Protein AF-A0A0F8WIC4-F1 (afdb_monomer_lite)

Secondary structure (DSSP, 8-state):
---------------SEEEEEEEEEEEEEEEPPPEETTEE-TT--EEEEEEEEEEEEEETTTEEEEEEEEEEEEEEE-SS------EEEEEEEE--

pLDDT: mean 82.53, std 16.11, range [39.5, 97.62]

Sequence (96 aa):
TGESHSHHNHHHSPSLITAATIVFELNGEWRDKVDVDGTTQAHTGGNLVYLTAGVRVNFGRQWSATLSGGIPVVENLNGQQSDPNWRGGLVLSRSF

Organism: NCBI:txid412755

Radius of gyration: 25.0 Å; chains: 1; bounding box: 44×29×89 Å

Structure (mmCIF, N/CA/C/O backbone):
data_AF-A0A0F8WIC4-F1
#
_entry.id   AF-A0A0F8WIC4-F1
#
loop_
_atom_site.group_PDB
_atom_site.id
_atom_site.type_symbol
_atom_site.label_atom_id
_atom_site.label_alt_id
_atom_site.label_comp_id
_atom_site.label_asym_id
_atom_site.label_entity_id
_atom_site.label_seq_id
_atom_site.pdbx_PDB_ins_code
_atom_site.Cartn_x
_atom_site.Cartn_y
_atom_site.Cartn_z
_atom_site.occupancy
_atom_site.B_iso_or_equiv
_atom_site.auth_seq_id
_atom_site.auth_comp_id
_atom_site.auth_asym_id
_atom_site.auth_atom_id
_atom_site.pdbx_PDB_model_num
ATOM 1 N N . THR A 1 1 ? 23.515 8.795 -62.738 1.00 43.34 1 THR A N 1
ATOM 2 C CA . THR A 1 1 ? 23.378 9.195 -61.322 1.00 43.34 1 THR A CA 1
ATOM 3 C C . THR A 1 1 ? 22.703 8.052 -60.599 1.00 43.34 1 THR A C 1
ATOM 5 O O . THR A 1 1 ? 21.532 7.814 -60.837 1.00 43.34 1 THR A O 1
ATOM 8 N N . GLY A 1 2 ? 23.475 7.238 -59.874 1.00 39.50 2 GLY A N 1
ATOM 9 C CA . GLY A 1 2 ? 22.957 6.065 -59.163 1.00 39.50 2 GLY A CA 1
ATOM 10 C C . GLY A 1 2 ? 22.589 6.444 -57.736 1.00 39.50 2 GLY A C 1
ATOM 11 O O . GLY A 1 2 ? 23.452 6.896 -56.987 1.00 39.50 2 GLY A O 1
ATOM 12 N N . GLU A 1 3 ? 21.318 6.297 -57.382 1.00 45.81 3 GLU A N 1
ATOM 13 C CA . GLU A 1 3 ? 20.827 6.491 -56.022 1.00 45.81 3 GLU A CA 1
ATOM 14 C C . GLU A 1 3 ? 21.170 5.249 -55.191 1.00 45.81 3 GLU A C 1
ATOM 16 O O . GLU A 1 3 ? 20.705 4.141 -55.456 1.00 45.81 3 GLU A O 1
ATOM 21 N N . SER A 1 4 ? 22.052 5.428 -54.208 1.00 46.25 4 SER A N 1
ATOM 22 C CA . SER A 1 4 ? 22.369 4.406 -53.214 1.00 46.25 4 SER A CA 1
ATOM 23 C C . SER A 1 4 ? 21.304 4.453 -52.122 1.00 46.25 4 SER A C 1
ATOM 25 O O . SER A 1 4 ? 21.312 5.347 -51.276 1.00 46.25 4 SER A O 1
ATOM 27 N N . HIS A 1 5 ? 20.369 3.504 -52.146 1.00 52.62 5 HIS A N 1
ATOM 28 C CA . HIS A 1 5 ? 19.433 3.298 -51.046 1.00 52.62 5 HIS A CA 1
ATOM 29 C C . HIS A 1 5 ? 20.156 2.586 -49.899 1.00 52.62 5 HIS A C 1
ATOM 31 O O . HIS A 1 5 ? 20.337 1.369 -49.898 1.00 52.62 5 HIS A O 1
ATOM 37 N N . SER A 1 6 ? 20.581 3.356 -48.902 1.00 54.94 6 SER A N 1
ATOM 38 C CA . SER A 1 6 ? 21.075 2.826 -47.636 1.00 54.94 6 SER A CA 1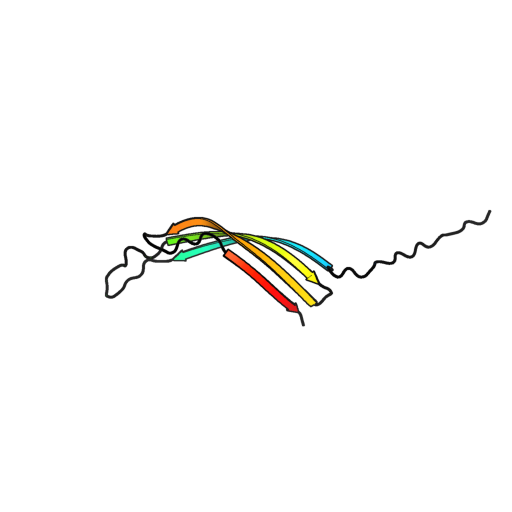
ATOM 39 C C . SER A 1 6 ? 19.910 2.251 -46.825 1.00 54.94 6 SER A C 1
ATOM 41 O O . SER A 1 6 ? 19.112 2.985 -46.249 1.00 54.94 6 SER A O 1
ATOM 43 N N . HIS A 1 7 ? 19.808 0.923 -46.775 1.00 49.41 7 HIS A N 1
ATOM 44 C CA . HIS A 1 7 ? 18.926 0.230 -45.840 1.00 49.41 7 HIS A CA 1
ATOM 45 C C . HIS A 1 7 ? 19.526 0.299 -44.431 1.00 49.41 7 HIS A C 1
ATOM 47 O O . HIS A 1 7 ? 20.529 -0.345 -44.125 1.00 49.41 7 HIS A O 1
ATOM 53 N N . HIS A 1 8 ? 18.908 1.094 -43.564 1.00 50.25 8 HIS A N 1
ATOM 54 C CA . HIS A 1 8 ? 19.273 1.182 -42.156 1.00 50.25 8 HIS A CA 1
ATOM 55 C C . HIS A 1 8 ? 18.677 -0.023 -41.414 1.00 50.25 8 HIS A C 1
ATOM 57 O O . HIS A 1 8 ? 17.484 -0.065 -41.121 1.00 50.25 8 HIS A O 1
ATOM 63 N N . ASN A 1 9 ? 19.503 -1.031 -41.127 1.00 49.34 9 ASN A N 1
ATOM 64 C CA . ASN A 1 9 ? 19.121 -2.128 -40.241 1.00 49.34 9 ASN A CA 1
ATOM 65 C C . ASN A 1 9 ? 19.058 -1.601 -38.801 1.00 49.34 9 ASN A C 1
ATOM 67 O O . ASN A 1 9 ? 20.087 -1.404 -38.153 1.00 49.34 9 ASN A O 1
ATOM 71 N N . HIS A 1 10 ? 17.849 -1.381 -38.288 1.00 48.81 10 HIS A N 1
ATOM 72 C CA . HIS A 1 10 ? 17.632 -1.053 -36.882 1.00 48.81 10 HIS A CA 1
ATOM 73 C C . HIS A 1 10 ? 17.824 -2.313 -36.025 1.00 48.81 10 HIS A C 1
ATOM 75 O O . HIS A 1 10 ? 16.894 -3.083 -35.797 1.00 48.81 10 HIS A O 1
ATOM 81 N N . HIS A 1 11 ? 19.050 -2.539 -35.549 1.00 47.34 11 HIS A N 1
ATOM 82 C CA . HIS A 1 11 ? 19.318 -3.500 -34.479 1.00 47.34 11 HIS A CA 1
ATOM 83 C C . HIS A 1 11 ? 18.742 -2.949 -33.168 1.00 47.34 11 HIS A C 1
ATOM 85 O O . HIS A 1 11 ? 19.377 -2.154 -32.478 1.00 47.34 11 HIS A O 1
ATOM 91 N N . HIS A 1 12 ? 17.525 -3.360 -32.815 1.00 57.50 12 HIS A N 1
ATOM 92 C CA . HIS A 1 12 ? 17.032 -3.197 -31.452 1.00 57.50 12 HIS A CA 1
ATOM 93 C C . HIS A 1 12 ? 17.730 -4.236 -30.569 1.00 57.50 12 HIS A C 1
ATOM 95 O O . HIS A 1 12 ? 17.412 -5.423 -30.630 1.00 57.50 12 HIS A O 1
ATOM 101 N N . SER A 1 13 ? 18.697 -3.803 -29.757 1.00 59.34 13 SER A N 1
ATOM 102 C CA . SER A 1 13 ? 19.238 -4.630 -28.674 1.00 59.34 13 SER A CA 1
ATOM 103 C C . SER A 1 13 ? 18.084 -5.125 -27.792 1.00 59.34 13 SER A C 1
ATOM 105 O O . SER A 1 13 ? 17.216 -4.316 -27.446 1.00 59.34 13 SER A O 1
ATOM 107 N N . PRO A 1 14 ? 18.034 -6.415 -27.411 1.00 60.91 14 PRO A N 1
ATOM 108 C CA . PRO A 1 14 ? 16.981 -6.909 -26.537 1.00 60.91 14 PRO A CA 1
ATOM 109 C C . PRO A 1 14 ? 17.113 -6.222 -25.176 1.00 60.91 14 PRO A C 1
ATOM 111 O O . PRO A 1 14 ? 18.025 -6.509 -24.402 1.00 60.91 14 PRO A O 1
ATOM 114 N N . SER A 1 15 ? 16.217 -5.275 -24.898 1.00 73.75 15 SER A N 1
ATOM 115 C CA . SER A 1 15 ? 16.133 -4.658 -23.580 1.00 73.75 15 SER A CA 1
ATOM 116 C C . SER A 1 15 ? 15.693 -5.715 -22.571 1.00 73.75 15 SER A C 1
ATOM 118 O O . SER A 1 15 ? 14.663 -6.367 -22.752 1.00 73.75 15 SER A O 1
ATOM 120 N N . LEU A 1 16 ? 16.468 -5.874 -21.496 1.00 81.31 16 LEU A N 1
ATOM 121 C CA . LEU A 1 16 ? 16.109 -6.739 -20.369 1.00 81.31 16 LEU A CA 1
ATOM 122 C C . LEU A 1 16 ? 14.802 -6.286 -19.706 1.00 81.31 16 LEU A C 1
ATOM 124 O O . LEU A 1 16 ? 14.057 -7.120 -19.197 1.00 81.31 16 LEU A O 1
ATOM 128 N N . ILE A 1 17 ? 14.515 -4.983 -19.754 1.00 87.88 17 ILE A N 1
ATOM 129 C CA . ILE A 1 17 ? 13.261 -4.385 -19.300 1.00 87.88 17 ILE A CA 1
ATOM 130 C C . ILE A 1 17 ? 12.362 -4.163 -20.513 1.00 87.88 17 ILE A C 1
ATOM 132 O O . ILE A 1 17 ? 12.689 -3.375 -21.401 1.00 87.88 17 ILE A O 1
ATOM 136 N N . THR A 1 18 ? 11.220 -4.838 -20.550 1.00 92.06 18 THR A N 1
ATOM 137 C CA . THR A 1 18 ? 10.250 -4.717 -21.645 1.00 92.06 18 THR A CA 1
ATOM 138 C C . THR A 1 18 ? 9.213 -3.630 -21.392 1.00 92.06 18 THR A C 1
ATOM 140 O O . THR A 1 18 ? 8.737 -3.019 -22.344 1.00 92.06 18 THR A O 1
ATOM 143 N N . ALA A 1 19 ? 8.881 -3.351 -20.129 1.00 93.44 19 ALA A N 1
ATOM 144 C CA . ALA A 1 19 ? 7.999 -2.248 -19.755 1.00 93.44 19 ALA A CA 1
ATOM 145 C C . ALA A 1 19 ? 8.217 -1.812 -18.301 1.00 93.44 19 ALA A C 1
ATOM 147 O O . ALA A 1 19 ? 8.644 -2.609 -17.463 1.00 93.44 19 ALA A O 1
ATOM 148 N N . ALA A 1 20 ? 7.856 -0.563 -18.009 1.00 95.12 20 ALA A N 1
ATOM 149 C CA . ALA A 1 20 ? 7.774 -0.025 -16.658 1.00 95.12 20 ALA A CA 1
ATOM 150 C C . ALA A 1 20 ? 6.431 0.693 -16.454 1.00 95.12 20 ALA A C 1
ATOM 152 O O . ALA A 1 20 ? 5.921 1.345 -17.365 1.00 95.12 20 ALA A O 1
ATOM 153 N N . THR A 1 21 ? 5.851 0.572 -15.263 1.00 96.94 21 THR A N 1
ATOM 154 C CA . THR A 1 21 ? 4.571 1.192 -14.900 1.00 96.94 21 THR A CA 1
ATOM 155 C C . THR A 1 21 ? 4.672 1.786 -13.505 1.00 96.94 21 THR A C 1
ATOM 157 O O . THR A 1 21 ? 5.120 1.109 -12.581 1.00 96.94 21 THR A O 1
ATOM 160 N N . ILE A 1 22 ? 4.241 3.036 -13.349 1.00 97.62 22 ILE A N 1
ATOM 161 C CA . ILE A 1 22 ? 4.054 3.657 -12.036 1.00 97.62 22 ILE A CA 1
ATOM 162 C C . ILE A 1 22 ? 2.639 3.327 -11.561 1.00 97.62 22 ILE A C 1
ATOM 164 O O . ILE A 1 22 ? 1.684 3.434 -12.330 1.00 97.62 22 ILE A O 1
ATOM 168 N N . VAL A 1 23 ? 2.513 2.911 -10.307 1.00 96.25 23 VAL A N 1
ATOM 169 C CA . VAL A 1 23 ? 1.258 2.491 -9.684 1.00 96.25 23 VAL A CA 1
ATOM 170 C C . VAL A 1 23 ? 0.997 3.372 -8.469 1.00 96.25 23 VAL A C 1
ATOM 172 O O . VAL A 1 23 ? 1.890 3.574 -7.649 1.00 96.25 23 VAL A O 1
ATOM 175 N N . PHE A 1 24 ? -0.231 3.871 -8.350 1.00 96.44 24 PHE A N 1
ATOM 176 C CA . PHE A 1 24 ? -0.732 4.541 -7.155 1.00 96.44 24 PHE A CA 1
ATOM 177 C C . PHE A 1 24 ? -2.004 3.838 -6.690 1.00 96.44 24 PHE A C 1
ATOM 179 O O . PHE A 1 24 ? -2.874 3.541 -7.507 1.00 96.44 24 PHE A O 1
ATOM 186 N N . GLU A 1 25 ? -2.117 3.578 -5.392 1.00 95.12 25 GLU A N 1
ATOM 187 C CA . GLU A 1 25 ? -3.233 2.838 -4.803 1.00 95.12 25 GLU A CA 1
ATOM 188 C C . GLU A 1 25 ? -3.705 3.505 -3.513 1.00 95.12 25 GLU A C 1
ATOM 190 O O . GLU A 1 25 ? -2.898 3.857 -2.651 1.00 95.12 25 GLU A O 1
ATOM 195 N N . LEU A 1 26 ? -5.022 3.618 -3.355 1.00 94.69 26 LEU A N 1
ATOM 196 C CA . LEU A 1 26 ? -5.671 3.986 -2.100 1.00 94.69 26 LEU A CA 1
ATOM 197 C C . LEU A 1 26 ? -6.373 2.752 -1.539 1.00 94.69 26 LEU A C 1
ATOM 199 O O . LEU A 1 26 ? -7.227 2.173 -2.204 1.00 94.69 26 LEU A O 1
ATOM 203 N N . ASN A 1 27 ? -6.004 2.344 -0.327 1.00 91.38 27 ASN A N 1
ATOM 204 C CA . ASN A 1 27 ? -6.577 1.173 0.337 1.00 91.38 27 ASN A CA 1
ATOM 205 C C . ASN A 1 27 ? -7.145 1.589 1.688 1.00 91.38 27 ASN A C 1
ATOM 207 O O . ASN A 1 27 ? -6.393 2.096 2.517 1.00 91.38 27 ASN A O 1
ATOM 211 N N . GLY A 1 28 ? -8.442 1.380 1.899 1.00 91.00 28 GLY A N 1
ATOM 212 C CA . GLY A 1 28 ? -9.121 1.671 3.157 1.00 91.00 28 GLY A CA 1
ATOM 213 C C . GLY A 1 28 ? -9.483 0.398 3.913 1.00 91.00 28 GLY A C 1
ATOM 214 O O . GLY A 1 28 ? -9.895 -0.588 3.308 1.00 91.00 28 GLY A O 1
ATOM 215 N N . GLU A 1 29 ? -9.364 0.444 5.231 1.00 89.25 29 GLU A N 1
ATOM 216 C CA . GLU A 1 29 ? -9.856 -0.566 6.152 1.00 89.25 29 GLU A CA 1
ATOM 217 C C . GLU A 1 29 ? -10.750 0.099 7.196 1.00 89.25 29 GLU A C 1
ATOM 219 O O . GLU A 1 29 ? -10.399 1.131 7.772 1.00 89.25 29 GLU A O 1
ATOM 224 N N . TRP A 1 30 ? -11.901 -0.517 7.445 1.00 90.75 30 TRP A N 1
ATOM 225 C CA . TRP A 1 30 ? -12.788 -0.169 8.542 1.00 90.75 30 TRP A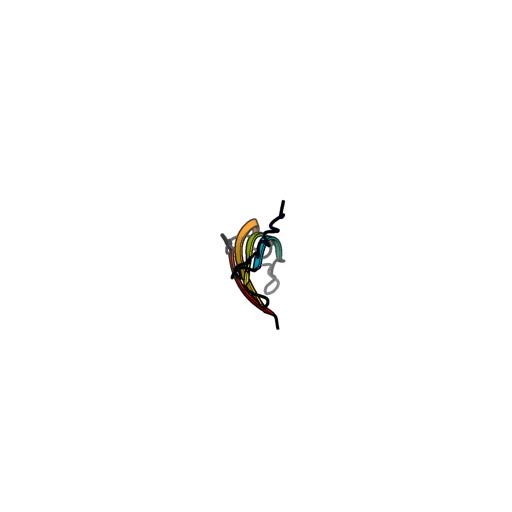 CA 1
ATOM 226 C C . TRP A 1 30 ? -12.939 -1.378 9.455 1.00 90.75 30 TRP A C 1
ATOM 228 O O . TRP A 1 30 ? -13.091 -2.506 8.984 1.00 90.75 30 TRP A O 1
ATOM 238 N N . ARG A 1 31 ? -12.876 -1.131 10.761 1.00 89.44 31 ARG A N 1
ATOM 239 C CA . ARG A 1 31 ? -13.042 -2.147 11.796 1.00 89.44 31 ARG A CA 1
ATOM 240 C C . ARG A 1 31 ? -14.130 -1.705 12.762 1.00 89.44 31 ARG A C 1
ATOM 242 O O . ARG A 1 31 ? -14.069 -0.597 13.300 1.00 89.44 31 ARG A O 1
ATOM 249 N N . ASP A 1 32 ? -15.067 -2.603 13.031 1.00 88.88 32 ASP A N 1
ATOM 250 C CA . ASP A 1 32 ? -15.998 -2.468 14.147 1.00 88.88 32 ASP A CA 1
ATOM 251 C C . ASP A 1 32 ? -15.280 -2.562 15.496 1.00 88.88 32 ASP A C 1
ATOM 253 O O . ASP A 1 32 ? -14.165 -3.089 15.611 1.00 88.88 32 ASP A O 1
ATOM 257 N N . LYS A 1 33 ? -15.936 -2.049 16.542 1.00 88.12 33 LYS A N 1
ATOM 258 C CA . LYS A 1 33 ? -15.507 -2.317 17.916 1.00 88.12 33 LYS A CA 1
ATOM 259 C C . LYS A 1 33 ? -15.726 -3.789 18.248 1.00 88.12 33 LYS A C 1
ATOM 261 O O . LYS A 1 33 ? -16.674 -4.409 17.781 1.00 88.12 33 LYS A O 1
ATOM 266 N N . VAL A 1 34 ? -14.844 -4.330 19.076 1.00 88.50 34 VAL A N 1
ATOM 267 C CA . VAL A 1 34 ? -14.905 -5.722 19.520 1.00 88.50 34 VAL A CA 1
ATOM 268 C C . VAL A 1 34 ? -15.625 -5.793 20.860 1.00 88.50 34 VAL A C 1
ATOM 270 O O . VAL A 1 34 ? -15.264 -5.078 21.798 1.00 88.50 34 VAL A O 1
ATOM 273 N N . ASP A 1 35 ? -16.592 -6.700 20.959 1.00 90.94 35 ASP A N 1
ATOM 274 C CA . ASP A 1 35 ? -17.209 -7.101 22.221 1.00 90.94 35 ASP A CA 1
ATOM 275 C C . ASP A 1 35 ? -16.581 -8.403 22.726 1.00 90.94 35 ASP A C 1
ATOM 277 O O . ASP A 1 35 ? -16.477 -9.387 21.992 1.00 90.94 35 ASP A O 1
ATOM 281 N N . VAL A 1 36 ? -16.176 -8.414 23.997 1.00 88.88 36 VAL A N 1
ATOM 282 C CA . VAL A 1 36 ? -15.674 -9.607 24.695 1.00 88.88 36 VAL A CA 1
ATOM 283 C C . VAL A 1 36 ? -16.472 -9.759 25.981 1.00 88.88 36 VAL A C 1
ATOM 285 O O . VAL A 1 36 ? -16.515 -8.829 26.784 1.00 88.88 36 VAL A O 1
ATOM 288 N N . ASP A 1 37 ? -17.147 -10.898 26.150 1.00 87.25 37 ASP A N 1
ATOM 289 C CA . ASP A 1 37 ? -18.013 -11.196 27.302 1.00 87.25 37 ASP A CA 1
ATOM 290 C C . ASP A 1 37 ? -19.037 -10.085 27.609 1.00 87.25 37 ASP A C 1
ATOM 292 O O . ASP A 1 37 ? -19.253 -9.689 28.754 1.00 87.25 37 ASP A O 1
ATOM 296 N N . GLY A 1 38 ? -19.653 -9.534 26.556 1.00 89.56 38 GLY A N 1
ATOM 297 C CA . GLY A 1 38 ? -20.636 -8.450 26.666 1.00 89.56 38 GLY A CA 1
ATOM 298 C C . GLY A 1 38 ? -20.043 -7.078 27.006 1.00 89.56 38 GLY A C 1
ATOM 299 O O . GLY A 1 38 ? -20.796 -6.132 27.221 1.00 89.56 38 GLY A O 1
ATOM 300 N N . THR A 1 39 ? -18.712 -6.954 27.050 1.00 86.56 39 THR A N 1
ATOM 301 C CA . THR A 1 39 ? -18.014 -5.689 27.290 1.00 86.56 39 THR A CA 1
ATOM 302 C C . THR A 1 39 ? -17.349 -5.192 26.011 1.00 86.56 39 THR A C 1
ATOM 304 O O . THR A 1 39 ? -16.427 -5.828 25.488 1.00 86.56 39 THR A O 1
ATOM 307 N N . THR A 1 40 ? -17.770 -4.014 25.548 1.00 87.31 40 THR A N 1
ATOM 308 C CA . THR A 1 40 ? -17.156 -3.346 24.398 1.00 87.31 40 THR A CA 1
ATOM 309 C C . THR A 1 40 ? -15.765 -2.843 24.747 1.00 87.31 40 THR A C 1
ATOM 311 O O . THR A 1 40 ? -15.576 -2.016 25.642 1.00 87.31 40 THR A O 1
ATOM 314 N N . GLN A 1 41 ? -14.772 -3.312 24.000 1.00 85.56 41 GLN A N 1
ATOM 315 C CA . GLN A 1 41 ? -13.381 -2.931 24.190 1.00 85.56 41 GLN A CA 1
ATOM 316 C C . GLN A 1 41 ? -13.146 -1.501 23.686 1.00 85.56 41 GLN A C 1
ATOM 318 O O . GLN A 1 41 ? -13.235 -1.217 22.489 1.00 85.56 41 GLN A O 1
ATOM 323 N N . ALA A 1 42 ? -12.813 -0.589 24.605 1.00 78.31 42 ALA A N 1
ATOM 324 C CA . ALA A 1 42 ? -12.685 0.845 24.328 1.00 78.31 42 ALA A CA 1
ATOM 325 C C . ALA A 1 42 ? -11.613 1.190 23.276 1.00 78.31 42 ALA A C 1
ATOM 327 O O . ALA A 1 42 ? -11.766 2.180 22.563 1.00 78.31 42 ALA A O 1
ATOM 328 N N . HIS A 1 43 ? -10.571 0.360 23.154 1.00 81.81 43 HIS A N 1
ATOM 329 C CA . HIS A 1 43 ? -9.409 0.586 22.285 1.00 81.81 43 HIS A CA 1
ATOM 330 C C . HIS A 1 43 ? -9.444 -0.267 20.998 1.00 81.81 43 HIS A C 1
ATOM 332 O O . HIS A 1 43 ? -8.425 -0.795 20.547 1.00 81.81 43 HIS A O 1
ATOM 338 N N . THR A 1 44 ? -10.642 -0.496 20.449 1.00 81.50 44 THR A N 1
ATOM 339 C CA . THR A 1 44 ? -10.864 -1.312 19.241 1.00 81.50 44 THR A CA 1
ATOM 340 C C . THR A 1 44 ? -11.715 -0.583 18.203 1.00 81.50 44 THR A C 1
ATOM 342 O O . THR A 1 44 ? -12.339 0.437 18.501 1.00 81.50 44 THR A O 1
ATOM 345 N N . GLY A 1 45 ? -11.724 -1.093 16.971 1.00 86.38 45 GLY A N 1
ATOM 346 C CA . GLY A 1 45 ? -12.373 -0.460 15.824 1.00 86.38 45 GLY A CA 1
ATOM 347 C C . GLY A 1 45 ? -11.626 0.762 15.284 1.00 86.38 45 GLY A C 1
ATOM 348 O O . GLY A 1 45 ? -10.598 1.159 15.830 1.00 86.38 45 GLY A O 1
ATOM 349 N N . GLY A 1 46 ? -12.147 1.358 14.214 1.00 88.88 46 GLY A N 1
ATOM 350 C CA . GLY A 1 46 ? -11.570 2.551 13.593 1.00 88.88 46 GLY A CA 1
ATOM 351 C C . GLY A 1 46 ? -11.524 2.490 12.070 1.00 88.88 46 GLY A C 1
ATOM 352 O O . GLY A 1 46 ? -12.063 1.575 11.448 1.00 88.88 46 GLY A O 1
ATOM 353 N N . ASN A 1 47 ? -10.877 3.490 11.479 1.00 90.12 47 ASN A N 1
ATOM 354 C CA . ASN A 1 47 ? -10.678 3.612 10.040 1.00 90.12 47 ASN A CA 1
ATOM 355 C C . ASN A 1 47 ? -9.211 3.896 9.738 1.00 90.12 47 ASN A C 1
ATOM 357 O O . ASN A 1 47 ? -8.600 4.753 10.379 1.00 90.12 47 ASN A O 1
ATOM 361 N N . LEU A 1 48 ? -8.684 3.239 8.715 1.00 89.81 48 LEU A N 1
ATOM 362 C CA . LEU A 1 48 ? -7.320 3.433 8.255 1.00 89.81 48 LEU A CA 1
ATOM 363 C C . LEU A 1 48 ? -7.301 3.470 6.733 1.00 89.81 48 LEU A C 1
ATOM 365 O O . LEU A 1 48 ? -7.813 2.562 6.087 1.00 89.81 48 LEU A O 1
ATOM 369 N N . VAL A 1 49 ? -6.715 4.508 6.146 1.00 91.56 49 VAL A N 1
ATOM 370 C CA . VAL A 1 49 ? -6.538 4.610 4.694 1.00 91.56 49 VAL A CA 1
ATOM 371 C C . VAL A 1 49 ? -5.067 4.793 4.384 1.00 91.56 49 VAL A C 1
ATOM 373 O O . VAL A 1 49 ? -4.430 5.703 4.909 1.00 91.56 49 VAL A O 1
ATOM 376 N N . TYR A 1 50 ? -4.546 3.966 3.485 1.00 93.00 50 TYR A N 1
ATOM 377 C CA . TYR A 1 50 ? -3.187 4.057 2.973 1.00 93.00 50 TYR A CA 1
ATOM 378 C C . TYR A 1 50 ? -3.163 4.591 1.554 1.00 93.00 50 TYR A C 1
ATOM 380 O O . TYR A 1 50 ? -3.841 4.050 0.680 1.00 93.00 50 TYR A O 1
ATOM 388 N N . LEU A 1 51 ? -2.275 5.552 1.310 1.00 94.19 51 LEU A N 1
ATOM 389 C CA . LEU A 1 51 ? -1.794 5.872 -0.027 1.00 94.19 51 LEU A CA 1
ATOM 390 C C . LEU A 1 51 ? -0.512 5.081 -0.279 1.00 94.19 51 LEU A C 1
ATOM 392 O O . LEU A 1 51 ? 0.429 5.139 0.507 1.00 94.19 51 LEU A O 1
ATOM 396 N N . THR A 1 52 ? -0.474 4.314 -1.361 1.00 96.44 52 THR A N 1
ATOM 397 C CA . THR A 1 52 ? 0.684 3.519 -1.782 1.00 96.44 52 THR A CA 1
ATOM 398 C C . THR A 1 52 ? 1.127 3.953 -3.162 1.00 96.44 52 THR A C 1
ATOM 400 O O . THR A 1 52 ? 0.302 4.146 -4.049 1.00 96.44 52 THR A O 1
ATOM 403 N N . ALA A 1 53 ? 2.432 4.103 -3.333 1.00 96.75 53 ALA A N 1
ATOM 404 C CA . ALA A 1 53 ? 3.073 4.345 -4.610 1.00 96.75 53 ALA A CA 1
ATOM 405 C C . ALA A 1 53 ? 4.052 3.206 -4.899 1.00 96.75 53 ALA A C 1
ATOM 407 O O . ALA A 1 53 ? 4.707 2.683 -3.995 1.00 96.75 53 ALA A O 1
ATOM 408 N N . GLY A 1 54 ? 4.173 2.818 -6.161 1.00 97.06 54 GLY A N 1
ATOM 409 C CA . GLY A 1 54 ? 5.077 1.755 -6.563 1.00 97.06 54 GLY A CA 1
ATOM 410 C C . GLY A 1 54 ? 5.475 1.819 -8.024 1.00 97.06 54 GLY A C 1
ATOM 411 O O . GLY A 1 54 ? 4.903 2.551 -8.830 1.00 97.06 54 GLY A O 1
ATOM 412 N N . VAL A 1 55 ? 6.476 1.019 -8.358 1.00 97.44 55 VAL A N 1
ATOM 413 C CA . VAL A 1 55 ? 6.943 0.796 -9.722 1.00 97.44 55 VAL A CA 1
ATOM 414 C C . VAL A 1 55 ? 6.898 -0.692 -10.007 1.00 97.44 55 VAL A C 1
ATOM 416 O O . VAL A 1 55 ? 7.395 -1.503 -9.225 1.00 97.44 55 VAL A O 1
ATOM 419 N N . ARG A 1 56 ? 6.328 -1.038 -11.158 1.00 96.62 56 ARG A N 1
ATOM 420 C CA . ARG A 1 56 ? 6.362 -2.377 -11.732 1.00 96.62 56 ARG A CA 1
ATOM 421 C C . ARG A 1 56 ? 7.273 -2.392 -12.947 1.00 96.62 56 ARG A C 1
ATOM 423 O O . ARG A 1 56 ? 7.134 -1.545 -13.826 1.00 96.62 56 ARG A O 1
ATOM 430 N N . VAL A 1 57 ? 8.163 -3.372 -13.009 1.00 96.06 57 VAL A N 1
ATOM 431 C CA . VAL A 1 57 ? 9.093 -3.599 -14.116 1.00 96.06 57 VAL A CA 1
ATOM 432 C C . VAL A 1 57 ? 8.855 -4.993 -14.676 1.00 96.06 57 VAL A C 1
ATOM 434 O O . VAL A 1 57 ? 8.831 -5.967 -13.926 1.00 96.06 57 VAL A O 1
ATOM 437 N N . ASN A 1 58 ? 8.685 -5.086 -15.992 1.00 95.06 58 ASN A N 1
ATOM 438 C CA . ASN A 1 58 ? 8.534 -6.353 -16.701 1.00 95.06 58 ASN A CA 1
ATOM 439 C C . ASN A 1 58 ? 9.860 -6.747 -17.357 1.00 95.06 58 ASN A C 1
ATOM 441 O O . ASN A 1 58 ? 10.508 -5.914 -17.994 1.00 95.06 58 ASN A O 1
ATOM 445 N N . PHE A 1 59 ? 10.237 -8.019 -17.219 1.00 91.69 59 PHE A N 1
ATOM 446 C CA . PHE A 1 59 ? 11.451 -8.593 -17.795 1.00 91.69 59 PHE A CA 1
ATOM 447 C C . PHE A 1 59 ? 11.094 -9.711 -18.776 1.00 91.69 59 PHE A C 1
ATOM 449 O O . PHE A 1 59 ? 10.424 -10.693 -18.432 1.00 91.69 59 PHE A O 1
ATOM 456 N N . GLY A 1 60 ? 11.543 -9.573 -20.024 1.00 86.56 60 GLY A N 1
ATOM 457 C CA . GLY A 1 60 ? 11.142 -10.479 -21.101 1.00 86.56 60 GLY A CA 1
ATOM 458 C C . GLY A 1 60 ? 9.616 -10.541 -21.268 1.00 86.56 60 GLY A C 1
ATOM 459 O O . GLY A 1 60 ? 8.926 -9.530 -21.133 1.00 86.56 60 GLY A O 1
ATOM 460 N N . ARG A 1 61 ? 9.082 -11.731 -21.584 1.00 84.00 61 ARG A N 1
ATOM 461 C CA . ARG A 1 61 ? 7.633 -11.950 -21.805 1.00 84.00 61 ARG A CA 1
ATOM 462 C C . ARG A 1 61 ? 6.887 -12.510 -20.591 1.00 84.00 61 ARG A C 1
ATOM 464 O O . ARG A 1 61 ? 5.673 -12.641 -20.657 1.00 84.00 61 ARG A O 1
ATOM 471 N N . GLN A 1 62 ? 7.598 -12.905 -19.535 1.00 91.06 62 GLN A N 1
ATOM 472 C CA . GLN A 1 62 ? 7.035 -13.787 -18.505 1.00 91.06 62 GLN A CA 1
ATOM 473 C C . GLN A 1 62 ? 7.186 -13.263 -17.087 1.00 91.06 62 GLN A C 1
ATOM 475 O O . GLN A 1 62 ? 6.456 -13.728 -16.225 1.00 91.06 62 GLN A O 1
ATOM 480 N N . TRP A 1 63 ? 8.116 -12.346 -16.824 1.00 95.06 63 TRP A N 1
ATOM 481 C CA . TRP A 1 63 ? 8.459 -11.955 -15.461 1.00 95.06 63 TRP A CA 1
ATOM 482 C C . TRP A 1 63 ? 8.076 -10.514 -15.178 1.00 95.06 63 TRP A C 1
ATOM 484 O O . TRP A 1 63 ? 8.211 -9.641 -16.035 1.00 95.06 63 TRP A O 1
ATOM 494 N N . SER A 1 64 ? 7.653 -10.265 -13.944 1.00 96.00 64 SER A N 1
ATOM 495 C CA . SER A 1 64 ? 7.405 -8.923 -13.438 1.00 96.00 64 SER A CA 1
ATOM 496 C C . SER A 1 64 ? 7.828 -8.807 -11.980 1.00 96.00 64 SER A C 1
ATOM 498 O O . SER A 1 64 ? 7.574 -9.714 -11.182 1.00 96.00 64 SER A O 1
ATOM 500 N N . ALA A 1 65 ? 8.452 -7.683 -11.637 1.00 96.12 65 ALA A N 1
ATOM 501 C CA . ALA A 1 65 ? 8.740 -7.293 -10.265 1.00 96.12 65 ALA A CA 1
ATOM 502 C C . ALA A 1 65 ? 8.034 -5.974 -9.945 1.00 96.12 65 ALA A C 1
ATOM 504 O O . ALA A 1 65 ? 8.067 -5.046 -10.748 1.00 96.12 65 ALA A O 1
ATOM 505 N N . THR A 1 66 ? 7.412 -5.876 -8.773 1.00 97.25 66 THR A N 1
ATOM 506 C CA . THR A 1 66 ? 6.832 -4.628 -8.260 1.00 97.25 66 THR A CA 1
ATOM 507 C C . THR A 1 66 ? 7.466 -4.281 -6.925 1.00 97.25 66 THR A C 1
ATOM 509 O O . THR A 1 66 ? 7.507 -5.126 -6.034 1.00 97.25 66 THR A O 1
ATOM 512 N N . LEU A 1 67 ? 7.927 -3.040 -6.789 1.00 97.44 67 LEU A N 1
ATOM 513 C CA . LEU A 1 67 ? 8.350 -2.449 -5.524 1.00 97.44 67 LEU A CA 1
ATOM 514 C C . LEU A 1 67 ? 7.370 -1.334 -5.165 1.00 97.44 67 LEU A C 1
ATOM 516 O O . LEU A 1 67 ? 7.085 -0.479 -6.003 1.00 97.44 67 LEU A O 1
ATOM 520 N N . SER A 1 68 ? 6.866 -1.333 -3.936 1.00 97.12 68 SER A N 1
ATOM 521 C CA . SER A 1 68 ? 5.887 -0.350 -3.471 1.00 97.12 68 SER A CA 1
ATOM 522 C C . SER A 1 68 ? 6.153 0.096 -2.038 1.00 97.12 68 SER A C 1
ATOM 524 O O . SER A 1 68 ? 6.570 -0.706 -1.201 1.00 97.12 68 SER A O 1
ATOM 526 N N . GLY A 1 69 ? 5.846 1.356 -1.747 1.00 95.44 69 GLY A N 1
ATOM 527 C CA . GLY A 1 69 ? 5.837 1.934 -0.409 1.00 95.44 69 GLY A CA 1
ATOM 528 C C . GLY A 1 69 ? 4.540 2.701 -0.171 1.00 95.44 69 GLY A C 1
ATOM 529 O O . GLY A 1 69 ? 4.012 3.332 -1.085 1.00 95.44 69 GLY A O 1
ATOM 530 N N . GLY A 1 70 ? 4.006 2.639 1.044 1.00 93.06 70 GLY A N 1
ATOM 531 C CA . GLY A 1 70 ? 2.78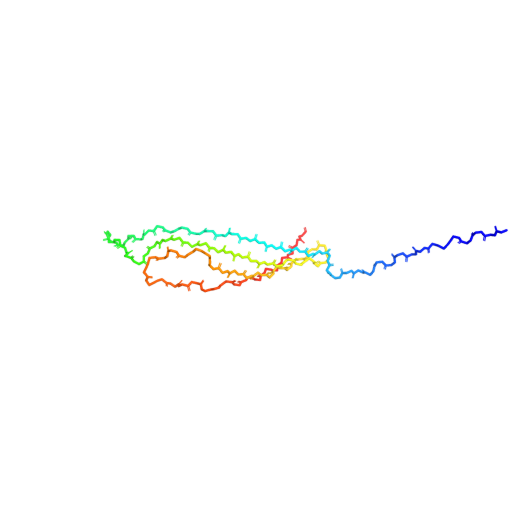0 3.340 1.403 1.00 93.06 70 GLY A CA 1
ATOM 532 C C . GLY A 1 70 ? 2.825 3.956 2.788 1.00 93.06 70 GLY A C 1
ATOM 533 O O . GLY A 1 70 ? 3.515 3.460 3.678 1.00 93.06 70 GLY A O 1
ATOM 534 N N . ILE A 1 71 ? 2.059 5.029 2.944 1.00 91.38 71 ILE A N 1
ATOM 535 C CA . ILE A 1 71 ? 1.888 5.777 4.189 1.00 91.38 71 ILE A CA 1
ATOM 536 C C . ILE A 1 71 ? 0.399 5.839 4.545 1.00 91.38 71 ILE A C 1
ATOM 538 O O . ILE A 1 71 ? -0.438 5.868 3.629 1.00 91.38 71 ILE A O 1
ATOM 542 N N . PRO A 1 72 ? 0.040 5.836 5.838 1.00 90.69 72 PRO A N 1
ATOM 543 C CA . PRO A 1 72 ? -1.318 6.162 6.238 1.00 90.69 72 PRO A CA 1
ATOM 544 C C . PRO A 1 72 ? -1.593 7.635 5.900 1.00 90.69 72 PRO A C 1
ATOM 546 O O . PRO A 1 72 ? -0.754 8.509 6.111 1.00 90.69 72 PRO A O 1
ATOM 549 N N . VAL A 1 73 ? -2.759 7.911 5.327 1.00 90.31 73 VAL A N 1
ATOM 550 C CA . VAL A 1 73 ? -3.239 9.274 5.025 1.00 90.31 73 VAL A CA 1
ATOM 551 C C . VAL A 1 73 ? -4.514 9.617 5.789 1.00 90.31 73 VAL A C 1
ATOM 553 O O . VAL A 1 73 ? -4.834 10.790 5.957 1.00 90.31 73 VAL A O 1
ATOM 556 N N . VAL A 1 74 ? -5.227 8.600 6.278 1.00 85.25 74 VAL A N 1
ATOM 557 C CA . VAL A 1 74 ? -6.295 8.739 7.270 1.00 85.25 74 VAL A CA 1
ATOM 558 C C . VAL A 1 74 ? -6.037 7.712 8.350 1.00 85.25 74 VAL A C 1
ATOM 560 O O . VAL A 1 74 ? -5.947 6.525 8.047 1.00 85.25 74 VAL A O 1
ATOM 563 N N . GLU A 1 75 ? -5.959 8.169 9.591 1.00 82.38 75 GLU A N 1
ATOM 564 C CA . GLU A 1 75 ? -5.747 7.323 10.755 1.00 82.38 75 GLU A CA 1
ATOM 565 C C . GLU A 1 75 ? -6.703 7.773 11.856 1.00 82.38 75 GLU A C 1
ATOM 567 O O . GLU A 1 75 ? -6.524 8.813 12.485 1.00 82.38 75 GLU A O 1
ATOM 572 N N . ASN A 1 76 ? -7.790 7.022 12.015 1.00 80.25 76 ASN A N 1
ATOM 573 C CA . ASN A 1 76 ? -8.772 7.227 13.070 1.00 80.25 76 ASN A CA 1
ATOM 574 C C . ASN A 1 76 ? -8.936 5.911 13.828 1.00 80.25 76 ASN A 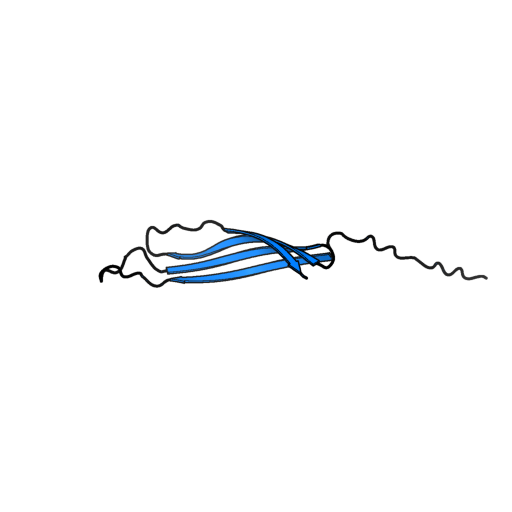C 1
ATOM 576 O O . ASN A 1 76 ? -9.888 5.155 13.609 1.00 80.25 76 ASN A O 1
ATOM 580 N N . LEU A 1 77 ? -7.930 5.624 14.646 1.00 76.06 77 LEU A N 1
ATOM 581 C CA . LEU A 1 77 ? -7.835 4.456 15.508 1.00 76.06 77 LEU A CA 1
ATOM 582 C C . LEU A 1 77 ? -8.354 4.811 16.908 1.00 76.06 77 LEU A C 1
ATOM 584 O O . LEU A 1 77 ? -8.154 5.924 17.398 1.00 76.06 77 LEU A O 1
ATOM 588 N N . ASN A 1 78 ? -9.055 3.883 17.561 1.00 67.69 78 ASN A N 1
ATOM 589 C CA . ASN A 1 78 ? -9.540 4.117 18.921 1.00 67.69 78 ASN A CA 1
ATOM 590 C C . ASN A 1 78 ? -8.441 3.760 19.933 1.00 67.69 78 ASN A C 1
ATOM 592 O O . ASN A 1 78 ? -8.209 2.585 20.208 1.00 67.69 78 ASN A O 1
ATOM 596 N N . GLY A 1 79 ? -7.821 4.769 20.553 1.00 66.00 79 GLY A N 1
ATOM 597 C CA . GLY A 1 79 ? -6.940 4.595 21.715 1.00 66.00 79 GLY A CA 1
ATOM 598 C C . GLY A 1 79 ? -5.503 4.164 21.398 1.00 66.00 79 GLY A C 1
ATOM 599 O O . GLY A 1 79 ?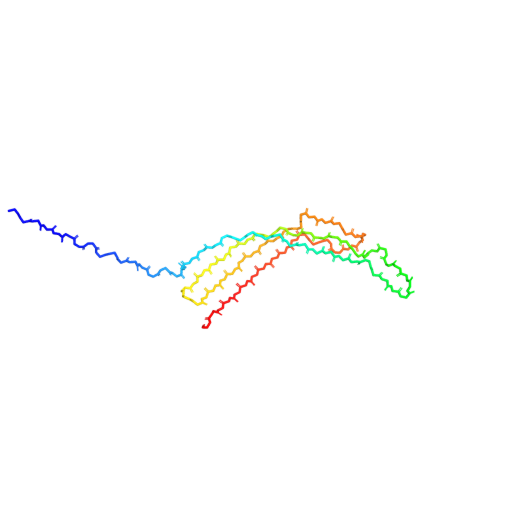 -4.915 4.626 20.432 1.00 66.00 79 GLY A O 1
ATOM 600 N N . GLN A 1 80 ? -4.917 3.316 22.255 1.00 57.78 80 GLN A N 1
ATOM 601 C CA . GLN A 1 80 ? -3.551 2.784 22.115 1.00 57.78 80 GLN A CA 1
ATOM 602 C C . GLN A 1 80 ? -3.554 1.591 21.149 1.00 57.78 80 GLN A C 1
ATOM 604 O O . GLN A 1 80 ? -3.583 0.434 21.572 1.00 57.78 80 GLN A O 1
ATOM 609 N N . GLN A 1 81 ? -3.586 1.867 19.851 1.00 60.81 81 GLN A N 1
ATOM 610 C CA . GLN A 1 81 ? -3.411 0.853 18.813 1.00 60.81 81 GLN A CA 1
ATOM 611 C C . GLN A 1 81 ? -2.028 1.013 18.176 1.00 60.81 81 GLN A C 1
ATOM 613 O O . GLN A 1 81 ? -1.341 2.007 18.389 1.00 60.81 81 GLN A O 1
ATOM 618 N N . SER A 1 82 ? -1.553 -0.018 17.475 1.00 61.53 82 SER A N 1
ATOM 619 C CA . SER A 1 82 ? -0.275 0.072 16.770 1.00 61.53 82 SER A CA 1
ATOM 620 C C . SER A 1 82 ? -0.427 0.983 15.554 1.00 61.53 82 SER A C 1
ATOM 622 O O . SER A 1 82 ? -0.898 0.522 14.516 1.00 61.53 82 SER A O 1
ATOM 624 N N . ASP A 1 83 ? -0.021 2.242 15.705 1.00 61.88 83 ASP A N 1
ATOM 625 C CA . ASP A 1 83 ? -0.011 3.255 14.647 1.00 61.88 83 ASP A CA 1
ATOM 626 C C . ASP A 1 83 ? 0.992 2.858 13.543 1.00 61.88 83 ASP A C 1
ATOM 628 O O . ASP A 1 83 ? 2.207 2.758 13.781 1.00 61.88 83 ASP A O 1
ATOM 632 N N . PRO A 1 84 ? 0.528 2.545 12.324 1.00 65.56 84 PRO A N 1
ATOM 633 C CA . PRO A 1 84 ? 1.395 2.015 11.287 1.00 65.56 84 PRO A CA 1
ATOM 634 C C . PRO A 1 84 ? 2.043 3.137 10.468 1.00 65.56 84 PRO A C 1
ATOM 636 O O . PRO A 1 84 ? 1.493 3.592 9.472 1.00 65.56 84 PRO A O 1
ATOM 639 N N . ASN A 1 85 ? 3.274 3.509 10.819 1.00 77.12 85 ASN A N 1
ATOM 640 C CA . ASN A 1 85 ? 4.011 4.617 10.188 1.00 77.12 85 ASN A CA 1
ATOM 641 C C . ASN A 1 85 ? 4.309 4.446 8.682 1.00 77.12 85 ASN A C 1
ATOM 643 O O . ASN A 1 85 ? 4.375 5.431 7.948 1.00 77.12 85 ASN A O 1
ATOM 647 N N . TRP A 1 86 ? 4.541 3.218 8.206 1.00 84.00 86 TRP A N 1
ATOM 648 C CA . TRP A 1 86 ? 4.821 2.930 6.793 1.00 84.00 86 TRP A CA 1
ATOM 649 C C . TRP A 1 86 ? 4.577 1.453 6.459 1.00 84.00 86 TRP A C 1
ATOM 651 O O . TRP A 1 86 ? 4.645 0.589 7.334 1.00 84.00 86 TRP A O 1
ATOM 661 N N . ARG A 1 87 ? 4.333 1.148 5.178 1.00 87.25 87 ARG A N 1
ATOM 662 C CA . ARG A 1 87 ? 4.298 -0.226 4.648 1.00 87.25 87 ARG A CA 1
ATOM 663 C C . ARG A 1 87 ? 5.151 -0.361 3.392 1.00 87.25 87 ARG A C 1
ATOM 665 O O . ARG A 1 87 ? 5.130 0.519 2.536 1.00 87.25 87 ARG A O 1
ATOM 672 N N . GLY A 1 88 ? 5.880 -1.467 3.278 1.00 91.94 88 GLY A N 1
ATOM 673 C CA . GLY A 1 88 ? 6.683 -1.814 2.105 1.00 91.94 88 GLY A CA 1
ATOM 674 C C . GLY A 1 88 ? 6.198 -3.114 1.473 1.00 91.94 88 GLY A C 1
ATOM 675 O O . GLY A 1 88 ? 5.744 -4.013 2.176 1.00 91.94 88 GLY A O 1
ATOM 676 N N . GLY A 1 89 ? 6.296 -3.212 0.149 1.00 94.38 89 GLY A N 1
ATOM 677 C CA . GLY A 1 89 ? 5.902 -4.397 -0.605 1.00 94.38 89 GLY A CA 1
ATOM 678 C C 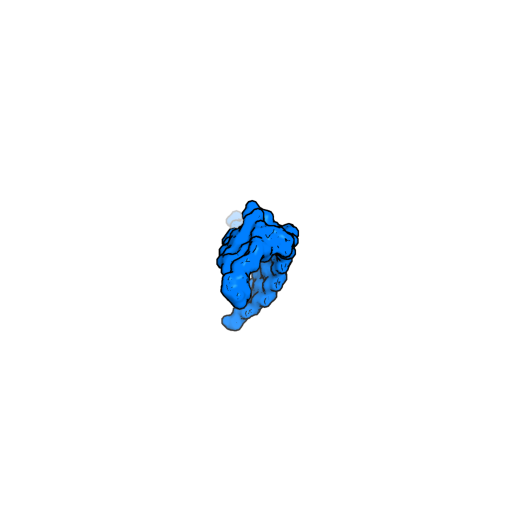. GLY A 1 89 ? 6.893 -4.715 -1.716 1.00 94.38 89 GLY A C 1
ATOM 679 O O . GLY A 1 89 ? 7.327 -3.824 -2.447 1.00 94.38 89 GLY A O 1
ATOM 680 N N . LEU A 1 90 ? 7.225 -5.997 -1.843 1.00 96.06 90 LEU A N 1
ATOM 681 C CA . LEU A 1 90 ? 7.950 -6.557 -2.975 1.00 96.06 90 LEU A CA 1
ATOM 682 C C . LEU A 1 90 ? 7.126 -7.716 -3.529 1.00 96.06 90 LEU A C 1
ATOM 684 O O . LEU A 1 90 ? 6.798 -8.649 -2.800 1.00 96.06 90 LEU A O 1
ATOM 688 N N . VAL A 1 91 ? 6.816 -7.665 -4.820 1.00 95.81 91 VAL A N 1
ATOM 689 C CA . VAL A 1 91 ? 6.108 -8.740 -5.520 1.00 95.81 91 VAL A CA 1
ATOM 690 C C . VAL A 1 91 ? 6.958 -9.208 -6.683 1.00 95.81 91 VAL A C 1
ATOM 692 O O . VAL A 1 91 ? 7.355 -8.404 -7.523 1.00 95.81 91 VAL A O 1
ATOM 695 N N . LEU A 1 92 ? 7.199 -10.514 -6.750 1.00 96.06 92 LEU A N 1
ATOM 696 C CA . LEU A 1 92 ? 7.805 -11.183 -7.894 1.00 96.06 92 LEU A CA 1
ATOM 697 C C . LEU A 1 92 ? 6.766 -12.124 -8.491 1.00 96.06 92 LEU A C 1
ATOM 699 O O . LEU A 1 92 ? 6.157 -12.914 -7.772 1.00 96.06 92 LEU A O 1
ATOM 703 N N . SER A 1 93 ? 6.546 -12.029 -9.797 1.00 95.12 93 SER A N 1
ATOM 704 C CA . SER A 1 93 ? 5.533 -12.828 -10.486 1.00 95.12 93 SER A CA 1
ATOM 705 C C . SER A 1 93 ? 6.043 -13.361 -11.820 1.00 95.12 93 SER A C 1
ATOM 707 O O . SER A 1 93 ? 6.876 -12.731 -12.482 1.00 95.12 93 SER A O 1
ATOM 709 N N . ARG A 1 94 ? 5.533 -14.540 -12.191 1.00 94.38 94 ARG A N 1
ATOM 710 C CA . ARG A 1 94 ? 5.784 -15.211 -13.465 1.00 94.38 94 ARG A CA 1
ATOM 711 C C . ARG A 1 94 ? 4.456 -15.637 -14.093 1.00 94.38 94 ARG A C 1
ATOM 713 O O . ARG A 1 94 ? 3.654 -16.269 -13.412 1.00 94.38 94 ARG A O 1
ATOM 720 N N . SER A 1 95 ? 4.260 -15.352 -15.375 1.00 87.44 95 SER A N 1
ATOM 721 C CA . SER A 1 95 ? 3.135 -15.864 -16.170 1.00 87.44 95 SER A CA 1
ATOM 722 C C . SER A 1 95 ? 3.537 -17.140 -16.927 1.00 87.44 95 SER A C 1
ATOM 724 O O . SER A 1 95 ? 4.673 -17.228 -17.408 1.00 87.44 95 SER A O 1
ATOM 726 N N . PHE A 1 96 ? 2.624 -18.117 -17.008 1.00 74.69 96 PHE A N 1
ATOM 727 C CA . PHE A 1 96 ? 2.791 -19.394 -17.722 1.00 74.69 96 PHE A CA 1
ATOM 728 C C . PHE A 1 96 ? 2.228 -19.332 -19.142 1.00 74.69 96 PHE A C 1
ATOM 730 O O . PHE A 1 96 ? 1.191 -18.656 -19.328 1.00 74.69 96 PHE A O 1
#

Foldseek 3Di:
DDDDPDDDDPPDDPDQWPDKDKDKDKDKDWWDFDDDPNDTDQQDTFMWIKIKIWMKTDGDPWKIKIKMKIATPDGTTGDPDPHDGIDIDIDIGTDD